Protein AF-A0A7J7FYL3-F1 (afdb_monomer_lite)

Radius of gyration: 44.81 Å; chains: 1; bounding box: 109×55×91 Å

Sequence (149 aa):
MSYSIQDEFNRQLSMLPEDCRTLEARNAILHELIGHDGYGYCRTYRRTVPRRVVYKDGAGPSQLTPQPSTIVQITQHVRAELRDELREELRAEFSTHLQQMRAEMMAFVSQRASVDPNRQVLDASSGHRAFRESAEDEDPYTPPPEDQV

Structure (mmCIF, N/CA/C/O backbone):
data_AF-A0A7J7FYL3-F1
#
_entry.id   AF-A0A7J7FYL3-F1
#
loop_
_atom_site.group_PDB
_atom_site.id
_atom_site.type_symbol
_atom_site.label_atom_id
_atom_site.label_alt_id
_atom_site.label_comp_id
_atom_site.label_asym_id
_atom_site.label_entity_id
_atom_site.label_seq_id
_atom_site.pdbx_PDB_ins_code
_atom_site.Cartn_x
_atom_site.Cartn_y
_atom_site.Cartn_z
_atom_site.occupancy
_atom_site.B_iso_or_equiv
_atom_site.auth_seq_id
_atom_site.auth_comp_id
_atom_site.auth_asym_id
_atom_site.auth_atom_id
_atom_site.pdbx_PDB_model_num
ATOM 1 N N . MET A 1 1 ? -32.364 11.319 18.494 1.00 47.25 1 MET A N 1
ATOM 2 C CA . MET A 1 1 ? -31.064 11.958 18.204 1.00 47.25 1 MET A CA 1
ATOM 3 C C . MET A 1 1 ? -30.033 10.853 18.060 1.00 47.25 1 MET A C 1
ATOM 5 O O . MET A 1 1 ? -29.906 10.058 18.981 1.00 47.25 1 MET A O 1
ATOM 9 N N . SER A 1 2 ? -29.401 10.717 16.894 1.00 56.50 2 SER A N 1
ATOM 10 C CA . SER A 1 2 ? -28.324 9.741 16.693 1.00 56.50 2 SER A CA 1
ATOM 11 C C . SER A 1 2 ? -27.007 10.475 16.914 1.00 56.50 2 SER A C 1
ATOM 13 O O . SER A 1 2 ? -26.698 11.374 16.141 1.00 56.50 2 SER A O 1
ATOM 15 N N . TYR A 1 3 ? -26.283 10.152 17.985 1.00 65.19 3 TYR A N 1
ATOM 16 C CA . TYR A 1 3 ? -24.951 10.711 18.222 1.00 65.19 3 TYR A CA 1
ATOM 17 C C . TYR A 1 3 ? -23.982 10.186 17.158 1.00 65.19 3 TYR A C 1
ATOM 19 O O . TYR A 1 3 ? -24.056 9.010 16.779 1.00 65.19 3 TYR A O 1
ATOM 27 N N . SER A 1 4 ? -23.118 11.061 16.639 1.00 79.62 4 SER A N 1
ATOM 28 C CA . SER A 1 4 ? -22.076 10.662 15.694 1.00 79.62 4 SER A CA 1
ATOM 29 C C . SER A 1 4 ? -21.072 9.737 16.389 1.00 79.62 4 SER A C 1
ATOM 31 O O . SER A 1 4 ? -20.865 9.827 17.598 1.00 79.62 4 SER A O 1
ATOM 33 N N . ILE A 1 5 ? -20.403 8.861 15.632 1.00 80.06 5 ILE A N 1
ATOM 34 C CA . ILE A 1 5 ? -19.309 8.018 16.159 1.00 80.06 5 ILE A CA 1
ATOM 35 C C . ILE A 1 5 ? -18.224 8.897 16.788 1.00 80.06 5 ILE A C 1
ATOM 37 O O . ILE A 1 5 ? -17.672 8.552 17.829 1.00 80.06 5 ILE A O 1
ATOM 41 N N . GLN A 1 6 ? -17.970 10.058 16.180 1.00 85.00 6 GLN A N 1
ATOM 42 C CA . GLN A 1 6 ? -17.027 11.040 16.697 1.00 85.00 6 GLN A CA 1
ATOM 43 C C . GLN A 1 6 ? -17.449 11.581 18.070 1.00 85.00 6 GLN A C 1
ATOM 45 O O . GLN A 1 6 ? -16.603 11.752 18.946 1.00 85.00 6 GLN A O 1
ATOM 50 N N . ASP A 1 7 ? -18.747 11.819 18.271 1.00 87.44 7 ASP A N 1
ATOM 51 C CA . ASP A 1 7 ? -19.275 12.344 19.532 1.00 87.44 7 ASP A CA 1
ATOM 52 C C . ASP A 1 7 ? -19.134 11.306 20.647 1.00 87.44 7 ASP A C 1
ATOM 54 O O . ASP A 1 7 ? -18.687 11.635 21.744 1.00 87.44 7 ASP A O 1
ATOM 58 N N . GLU A 1 8 ? -19.453 10.039 20.363 1.00 87.38 8 GLU A N 1
ATOM 59 C CA . GLU A 1 8 ? -19.321 8.955 21.341 1.00 87.38 8 GLU A CA 1
ATOM 60 C C . GLU A 1 8 ? -17.848 8.665 21.669 1.00 87.38 8 GLU A C 1
ATOM 62 O O . GLU A 1 8 ? -17.505 8.463 22.833 1.00 87.38 8 GLU A O 1
ATOM 67 N N . PHE A 1 9 ? -16.957 8.721 20.674 1.00 90.19 9 PHE A N 1
ATOM 68 C CA . PHE A 1 9 ? -15.513 8.586 20.879 1.00 90.19 9 PHE A CA 1
ATOM 69 C C . PHE A 1 9 ? -14.970 9.682 21.802 1.00 90.19 9 PHE A C 1
ATOM 71 O O . PHE A 1 9 ? -14.305 9.392 22.797 1.00 90.19 9 PHE A O 1
ATOM 78 N N . ASN A 1 10 ? -15.310 10.941 21.518 1.00 90.62 10 ASN A N 1
ATOM 79 C CA . ASN A 1 10 ? -14.898 12.080 22.335 1.00 90.62 10 ASN A CA 1
ATOM 80 C C . ASN A 1 10 ? -15.492 12.009 23.748 1.00 90.62 10 ASN A C 1
ATOM 82 O O . ASN A 1 10 ? -14.802 12.303 24.724 1.00 90.62 10 ASN A O 1
ATOM 86 N N . ARG A 1 11 ? -16.749 11.568 23.874 1.00 90.44 11 ARG A N 1
ATOM 87 C CA . ARG A 1 11 ? -17.409 11.357 25.163 1.00 90.44 11 ARG A CA 1
ATOM 88 C C . ARG A 1 11 ? -16.675 10.313 26.002 1.00 90.44 11 ARG A C 1
ATOM 90 O O . ARG A 1 11 ? -16.395 10.574 27.167 1.00 90.44 11 ARG A O 1
ATOM 97 N N . GLN A 1 12 ? -16.346 9.157 25.429 1.00 90.69 12 GLN A N 1
ATOM 98 C CA . GLN A 1 12 ? -15.632 8.098 26.148 1.00 90.69 12 GLN A CA 1
ATOM 99 C C . GLN A 1 12 ? -14.199 8.507 26.499 1.00 90.69 12 GLN A C 1
ATOM 101 O O . GLN A 1 12 ? -13.752 8.251 27.615 1.00 90.69 12 GLN A O 1
ATOM 106 N N . LEU A 1 13 ? -13.506 9.223 25.609 1.00 92.19 13 LEU A N 1
ATOM 107 C CA . LEU A 1 13 ? -12.187 9.773 25.920 1.00 92.19 13 LEU A CA 1
ATOM 108 C C . LEU A 1 13 ? -12.223 10.790 27.056 1.00 92.19 13 LEU A C 1
ATOM 110 O O . LEU A 1 13 ? -11.332 10.786 27.901 1.00 92.19 13 LEU A O 1
ATOM 114 N N . SER A 1 14 ? -13.250 11.639 27.101 1.00 91.50 14 SER A N 1
ATOM 115 C CA . SER A 1 14 ? -13.413 12.627 28.168 1.00 91.50 14 SER A CA 1
ATOM 116 C C . SER A 1 14 ? -13.676 11.995 29.538 1.00 91.50 14 SER A C 1
ATOM 118 O O . SER A 1 14 ? -13.444 12.653 30.547 1.00 91.50 14 SER A O 1
ATOM 120 N N . MET A 1 15 ? -14.154 10.747 29.590 1.00 92.56 15 MET A N 1
ATOM 121 C CA . MET A 1 15 ? -14.352 10.002 30.841 1.00 92.56 15 MET A CA 1
ATOM 122 C C . MET A 1 15 ? -13.049 9.396 31.379 1.00 92.56 15 MET A C 1
ATOM 124 O O . MET A 1 15 ? -13.005 8.976 32.534 1.00 92.56 15 MET A O 1
ATOM 128 N N . LEU A 1 16 ? -11.997 9.333 30.557 1.00 90.25 16 LEU A N 1
ATOM 129 C CA . LEU A 1 16 ? -10.681 8.879 30.985 1.00 90.25 16 LEU A CA 1
ATOM 130 C C . LEU A 1 16 ? -9.868 10.048 31.561 1.00 90.25 16 LEU A C 1
ATOM 132 O O . LEU A 1 16 ? -9.867 11.131 30.957 1.00 90.25 16 LEU A O 1
ATOM 136 N N . PRO A 1 17 ? -9.126 9.820 32.662 1.00 89.25 17 PRO A N 1
ATOM 137 C CA . PRO A 1 17 ? -8.103 10.748 33.134 1.00 89.25 17 PRO A CA 1
ATOM 138 C C . PRO A 1 17 ? -7.084 11.032 32.030 1.00 89.25 17 PRO A C 1
ATOM 140 O O . PRO A 1 17 ? -6.738 10.126 31.269 1.00 89.25 17 PRO A O 1
ATOM 143 N N . GLU A 1 18 ? -6.579 12.261 31.950 1.00 87.25 18 GLU A N 1
ATOM 144 C CA . GLU A 1 18 ? -5.605 12.699 30.943 1.00 87.25 18 GLU A CA 1
ATOM 145 C C . GLU A 1 18 ? -4.392 11.758 30.848 1.00 87.25 18 GLU A C 1
ATOM 147 O O . GLU A 1 18 ? -4.019 11.364 29.740 1.00 87.25 18 GLU A O 1
ATOM 152 N N . ASP A 1 19 ? -3.865 11.311 31.990 1.00 88.88 19 ASP A N 1
ATOM 153 C CA . ASP A 1 19 ? -2.713 10.400 32.086 1.00 88.88 19 ASP A CA 1
ATOM 154 C C . ASP A 1 19 ? -2.994 9.006 31.499 1.00 88.88 19 ASP A C 1
ATOM 156 O O . ASP A 1 19 ? -2.083 8.284 31.095 1.00 88.88 19 ASP A O 1
ATOM 160 N N . CYS A 1 20 ? -4.270 8.624 31.408 1.00 86.88 20 CYS A N 1
ATOM 161 C CA . CYS A 1 20 ? -4.716 7.340 30.877 1.00 86.88 20 CYS A CA 1
ATOM 162 C C . CYS A 1 20 ? -5.156 7.418 29.408 1.00 86.88 20 CYS A C 1
ATOM 164 O O . CYS A 1 20 ? -5.474 6.386 28.819 1.00 86.88 20 CYS A O 1
ATOM 166 N N . ARG A 1 21 ? -5.159 8.601 28.771 1.00 89.62 21 ARG A N 1
ATOM 167 C CA . ARG A 1 21 ? -5.521 8.779 27.345 1.00 89.62 21 ARG A CA 1
ATOM 168 C C . ARG A 1 21 ? -4.389 8.381 26.394 1.00 89.62 21 ARG A C 1
ATOM 170 O O . ARG A 1 21 ? -4.123 9.077 25.403 1.00 89.62 21 ARG A O 1
ATOM 177 N N . THR A 1 22 ? -3.733 7.264 26.689 1.00 91.88 22 THR A N 1
ATOM 178 C CA . THR A 1 22 ? -2.677 6.672 25.868 1.00 91.88 22 THR A CA 1
ATOM 179 C C . THR A 1 22 ? -3.221 6.252 24.501 1.00 91.88 22 THR A C 1
ATOM 181 O O . THR A 1 22 ? -4.433 6.141 24.290 1.00 91.88 22 THR A O 1
ATOM 184 N N . LEU A 1 23 ? -2.322 6.010 23.544 1.00 90.88 23 LEU A N 1
ATOM 185 C CA . LEU A 1 23 ? -2.700 5.493 22.225 1.00 90.88 23 LEU A CA 1
ATOM 186 C C . LEU A 1 23 ? -3.464 4.164 22.335 1.00 90.88 23 LEU A C 1
ATOM 188 O O . LEU A 1 23 ? -4.422 3.942 21.604 1.00 90.88 23 LEU A O 1
ATOM 192 N N . GLU A 1 24 ? -3.078 3.315 23.285 1.00 90.19 24 GLU A N 1
ATOM 193 C CA . GLU A 1 24 ? -3.732 2.035 23.546 1.00 90.19 24 GLU A CA 1
ATOM 194 C C . GLU A 1 24 ? -5.175 2.217 24.031 1.00 90.19 24 GLU A C 1
ATOM 196 O O . GLU A 1 24 ? -6.088 1.602 23.483 1.00 90.19 24 GLU A O 1
ATOM 201 N N . ALA A 1 25 ? -5.413 3.137 24.971 1.00 90.31 25 ALA A N 1
ATOM 202 C CA . ALA A 1 25 ? -6.761 3.450 25.444 1.00 90.31 25 ALA A CA 1
ATOM 203 C C . ALA A 1 25 ? -7.642 4.057 24.336 1.00 90.31 25 ALA A C 1
ATOM 205 O O . ALA A 1 25 ? -8.812 3.699 24.196 1.00 90.31 25 ALA A O 1
ATOM 206 N N . ARG A 1 26 ? -7.072 4.931 23.494 1.00 91.31 26 ARG A N 1
ATOM 207 C CA . ARG A 1 26 ? -7.763 5.480 22.313 1.00 91.31 26 ARG A CA 1
ATOM 208 C C . ARG A 1 26 ? -8.137 4.377 21.324 1.00 91.31 26 ARG A C 1
ATOM 210 O O . ARG A 1 26 ? -9.267 4.356 20.842 1.00 91.31 26 ARG A O 1
ATOM 217 N N . ASN A 1 27 ? -7.222 3.449 21.053 1.00 89.31 27 ASN A N 1
ATOM 218 C CA . ASN A 1 27 ? -7.480 2.315 20.169 1.00 89.31 27 ASN A CA 1
ATOM 219 C C . ASN A 1 27 ? -8.540 1.375 20.749 1.00 89.31 27 ASN A C 1
ATOM 221 O O . ASN A 1 27 ? -9.397 0.909 20.003 1.00 89.31 27 ASN A O 1
ATOM 225 N N . ALA A 1 28 ? -8.542 1.139 22.063 1.00 88.31 28 ALA A N 1
ATOM 226 C CA . ALA A 1 28 ? -9.568 0.334 22.720 1.00 88.31 28 ALA A CA 1
ATOM 227 C C . ALA A 1 28 ? -10.974 0.925 22.512 1.00 88.31 28 ALA A C 1
ATOM 229 O O . ALA A 1 28 ? -11.875 0.214 22.067 1.00 88.31 28 ALA A O 1
ATOM 230 N N . ILE A 1 29 ? -11.138 2.236 22.726 1.00 89.06 29 ILE A N 1
ATOM 231 C CA . ILE A 1 29 ? -12.402 2.953 22.471 1.00 89.06 29 ILE A CA 1
ATOM 232 C C . ILE A 1 29 ? -12.789 2.860 20.988 1.00 89.06 29 ILE A C 1
ATOM 234 O O . ILE A 1 29 ? -13.942 2.594 20.644 1.00 89.06 29 ILE A O 1
ATOM 238 N N . LEU A 1 30 ? -11.826 3.054 20.084 1.00 86.44 30 LEU A N 1
ATOM 239 C CA . LEU A 1 30 ? -12.074 3.010 18.645 1.00 86.44 30 LEU A CA 1
ATOM 240 C C . LEU A 1 30 ? -12.546 1.620 18.194 1.00 86.44 30 LEU A C 1
ATOM 242 O O . LEU A 1 30 ? -13.534 1.508 17.468 1.00 86.44 30 LEU A O 1
ATOM 246 N N . HIS A 1 31 ? -11.897 0.558 18.668 1.00 83.56 31 HIS A N 1
ATOM 247 C CA . HIS A 1 31 ? -12.300 -0.815 18.382 1.00 83.56 31 HIS A CA 1
ATOM 248 C C . HIS A 1 31 ? -13.625 -1.200 19.045 1.00 83.56 31 HIS A C 1
ATOM 250 O O . HIS A 1 31 ? -14.385 -1.976 18.468 1.00 83.56 31 HIS A O 1
ATOM 256 N N . GLU A 1 32 ? -13.968 -0.629 20.200 1.00 83.31 32 GLU A N 1
ATOM 257 C CA . GLU A 1 32 ? -15.289 -0.836 20.792 1.00 83.31 32 GLU A CA 1
ATOM 258 C C . GLU A 1 32 ? -16.411 -0.229 19.928 1.00 83.31 32 GLU A C 1
ATOM 260 O O . GLU A 1 32 ? -17.485 -0.833 19.772 1.00 83.31 32 GLU A O 1
ATOM 265 N N . LEU A 1 33 ? -16.173 0.961 19.369 1.00 82.00 33 LEU A N 1
ATOM 266 C CA . LEU A 1 33 ? -17.148 1.687 18.554 1.00 82.00 33 LEU A CA 1
ATOM 267 C C . LEU A 1 33 ? -17.277 1.118 17.144 1.00 82.00 33 LEU A C 1
ATOM 269 O O . LEU A 1 33 ? -18.394 1.017 16.627 1.00 82.00 33 LEU A O 1
ATOM 273 N N . ILE A 1 34 ? -16.151 0.762 16.530 1.00 78.44 34 ILE A N 1
ATOM 274 C CA . ILE A 1 34 ? -16.051 0.360 15.122 1.00 78.44 34 ILE A CA 1
ATOM 275 C C . ILE A 1 34 ? -16.071 -1.168 14.953 1.00 78.44 34 ILE A C 1
ATOM 277 O O . ILE A 1 34 ? -16.444 -1.662 13.893 1.00 78.44 34 ILE A O 1
ATOM 281 N N . GLY A 1 35 ? -15.750 -1.914 16.010 1.00 74.88 35 GLY A N 1
ATOM 282 C CA . GLY A 1 35 ? -15.605 -3.365 15.996 1.00 74.88 35 GLY A CA 1
ATOM 283 C C . GLY A 1 35 ? -14.136 -3.802 16.001 1.00 74.88 35 GLY A C 1
ATOM 284 O O . GLY A 1 35 ? -13.267 -3.182 15.386 1.00 74.88 35 GLY A O 1
ATOM 285 N N . HIS A 1 36 ? -13.867 -4.914 16.687 1.00 69.75 36 HIS A N 1
ATOM 286 C CA . HIS A 1 36 ? -12.552 -5.571 16.709 1.00 69.75 36 HIS A CA 1
ATOM 287 C C . HIS A 1 36 ? -12.273 -6.402 15.450 1.00 69.75 36 HIS A C 1
ATOM 289 O O . HIS A 1 36 ? -11.175 -6.925 15.297 1.00 69.75 36 HIS A O 1
ATOM 295 N N . ASP A 1 37 ? -13.257 -6.563 14.562 1.00 67.81 37 ASP A N 1
ATOM 296 C CA . ASP A 1 37 ? -13.125 -7.408 13.376 1.00 67.81 37 ASP A CA 1
ATOM 297 C C . ASP A 1 37 ? -12.341 -6.740 12.237 1.00 67.81 37 ASP A C 1
ATOM 299 O O . ASP A 1 37 ? -11.985 -7.419 11.283 1.00 67.81 37 ASP A O 1
ATOM 303 N N . GLY A 1 38 ? -12.030 -5.443 12.343 1.00 63.28 38 GLY A N 1
ATOM 304 C CA . GLY A 1 38 ? -11.273 -4.703 11.329 1.00 63.28 38 GLY A CA 1
ATOM 305 C C . GLY A 1 38 ? -12.095 -4.313 10.097 1.00 63.28 38 GLY A C 1
ATOM 306 O O . GLY A 1 38 ? -11.560 -3.686 9.188 1.00 63.28 38 GLY A O 1
ATOM 307 N N . TYR A 1 39 ? -13.396 -4.619 10.069 1.00 64.62 39 TYR A N 1
ATOM 308 C CA . TYR A 1 39 ? -14.266 -4.369 8.912 1.00 64.62 39 TYR A CA 1
ATOM 309 C C . TYR A 1 39 ? -15.072 -3.070 9.020 1.00 64.62 39 TYR A C 1
ATOM 311 O O . TYR A 1 39 ? -16.006 -2.842 8.255 1.00 64.62 39 TYR A O 1
ATOM 319 N N . GLY A 1 40 ? -14.748 -2.190 9.969 1.00 65.06 40 GLY A N 1
ATOM 320 C CA . GLY A 1 40 ? -15.383 -0.872 10.030 1.00 65.06 40 GLY A CA 1
ATOM 321 C C . GLY A 1 40 ? -16.865 -0.898 10.433 1.00 65.06 40 GLY A C 1
ATOM 322 O O . GLY A 1 40 ? -17.542 0.126 10.311 1.00 65.06 40 GLY A O 1
ATOM 323 N N . TYR A 1 41 ? -17.403 -2.046 10.871 1.00 66.12 41 TYR A N 1
ATOM 324 C CA . TYR A 1 41 ? -18.830 -2.195 11.144 1.00 66.12 41 TYR A CA 1
ATOM 325 C C . TYR A 1 41 ? -19.217 -1.607 12.497 1.00 66.12 41 TYR A C 1
ATOM 327 O O . TYR A 1 41 ? -19.473 -2.303 13.483 1.00 66.12 41 TYR A O 1
ATOM 335 N N . CYS A 1 42 ? -19.273 -0.282 12.517 1.00 67.75 42 CYS A N 1
ATOM 336 C CA . CYS A 1 42 ? -19.574 0.482 13.705 1.00 67.75 42 CYS A CA 1
ATOM 337 C C . CYS A 1 42 ? -20.927 0.112 14.328 1.00 67.75 42 CYS A C 1
ATOM 339 O O . CYS A 1 42 ? -21.917 -0.192 13.650 1.00 67.75 42 CYS A O 1
ATOM 341 N N . ARG A 1 43 ? -20.983 0.163 15.665 1.00 64.81 43 ARG A N 1
ATOM 342 C CA . ARG A 1 43 ? -22.183 -0.162 16.457 1.00 64.81 43 ARG A CA 1
ATOM 343 C C . ARG A 1 43 ? -23.421 0.617 16.013 1.00 64.81 43 ARG A C 1
ATOM 345 O O . ARG A 1 43 ? -24.539 0.121 16.151 1.00 64.81 43 ARG A O 1
ATOM 352 N N . THR A 1 44 ? -23.229 1.820 15.484 1.00 64.25 44 THR A N 1
ATOM 353 C CA . THR A 1 44 ? -24.294 2.669 14.945 1.00 64.25 44 THR A CA 1
ATOM 354 C C . THR A 1 44 ? -24.950 2.032 13.720 1.00 64.25 44 THR A C 1
ATOM 356 O O . THR A 1 44 ? -26.174 1.922 13.693 1.00 64.25 44 THR A O 1
ATOM 359 N N . TYR A 1 45 ? -24.164 1.498 12.780 1.00 64.69 45 TYR A N 1
ATOM 360 C CA . TYR A 1 45 ? -24.674 0.747 11.628 1.00 64.69 45 TYR A CA 1
ATOM 361 C C . TYR A 1 45 ? -25.351 -0.564 12.039 1.00 64.69 45 TYR A C 1
ATOM 363 O O . TYR A 1 45 ? -26.397 -0.901 11.493 1.00 64.69 45 TYR A O 1
ATOM 371 N N . ARG A 1 46 ? -24.834 -1.271 13.059 1.00 63.50 46 ARG A N 1
ATOM 372 C CA . ARG A 1 46 ? -25.478 -2.484 13.613 1.00 63.50 46 ARG A CA 1
ATOM 373 C C . ARG A 1 46 ? -26.907 -2.233 14.107 1.00 63.50 46 ARG A C 1
ATOM 375 O O . ARG A 1 46 ? -27.713 -3.162 14.128 1.00 63.50 46 ARG A O 1
ATOM 382 N N . ARG A 1 47 ? -27.211 -1.006 14.536 1.00 65.69 47 ARG A N 1
ATOM 383 C CA . ARG A 1 47 ? -28.517 -0.635 15.093 1.00 65.69 47 ARG A CA 1
ATOM 384 C C . ARG A 1 47 ? -29.600 -0.524 14.018 1.00 65.69 47 ARG A C 1
ATOM 386 O O . ARG A 1 47 ? -30.750 -0.841 14.298 1.00 65.69 47 ARG A O 1
ATOM 393 N N . THR A 1 48 ? -29.233 -0.092 12.815 1.00 68.38 48 THR A N 1
ATOM 394 C CA . THR A 1 48 ? -30.142 0.106 11.675 1.00 68.38 48 THR A CA 1
ATOM 395 C C . THR A 1 48 ? -30.086 -1.033 10.666 1.00 68.38 48 THR A C 1
ATOM 397 O O . THR A 1 48 ? -31.109 -1.381 10.084 1.00 68.38 48 THR A O 1
ATOM 400 N N . VAL A 1 49 ? -28.919 -1.645 10.476 1.00 67.31 49 VAL A N 1
ATOM 401 C CA . VAL A 1 49 ? -28.707 -2.725 9.514 1.00 67.31 49 VAL A CA 1
ATOM 402 C C . VAL A 1 49 ? -28.132 -3.943 10.250 1.00 67.31 49 VAL A C 1
ATOM 404 O O . VAL A 1 49 ? -27.128 -3.846 10.958 1.00 67.31 49 VAL A O 1
ATOM 407 N N . PRO A 1 50 ? -28.745 -5.131 10.145 1.00 72.38 50 PRO A N 1
ATOM 408 C CA . PRO A 1 50 ? -28.149 -6.342 10.697 1.00 72.38 50 PRO A CA 1
ATOM 409 C C . PRO A 1 50 ? -26.863 -6.719 9.947 1.00 72.38 50 PRO A C 1
ATOM 411 O O . PRO A 1 50 ? -26.839 -6.709 8.719 1.00 72.38 50 PRO A O 1
ATOM 414 N N . ARG A 1 51 ? -25.818 -7.148 10.671 1.00 67.38 51 ARG A N 1
ATOM 415 C CA . ARG A 1 51 ? -24.509 -7.542 10.099 1.00 67.38 51 ARG A CA 1
ATOM 416 C C . ARG A 1 51 ? -24.632 -8.541 8.936 1.00 67.38 51 ARG A C 1
ATOM 418 O O . ARG A 1 51 ? -23.939 -8.372 7.946 1.00 67.38 51 ARG A O 1
ATOM 425 N N . ARG A 1 52 ? -25.562 -9.504 9.020 1.00 72.19 52 ARG A N 1
ATOM 426 C CA . ARG A 1 52 ? -25.871 -10.508 7.972 1.00 72.19 52 ARG A CA 1
ATOM 427 C C . ARG A 1 52 ? -26.330 -9.929 6.623 1.00 72.19 52 ARG A C 1
ATOM 429 O O . ARG A 1 52 ? -26.339 -10.622 5.614 1.00 72.19 52 ARG A O 1
ATOM 436 N N . VAL A 1 53 ? -26.796 -8.679 6.616 1.00 71.06 53 VAL A N 1
ATOM 437 C CA . VAL A 1 53 ? -27.238 -7.981 5.397 1.00 71.06 53 VAL A CA 1
ATOM 438 C C . VAL A 1 53 ? -26.045 -7.351 4.679 1.00 71.06 53 VAL A C 1
ATOM 440 O O . VAL A 1 53 ? -26.047 -7.260 3.457 1.00 71.06 53 VAL A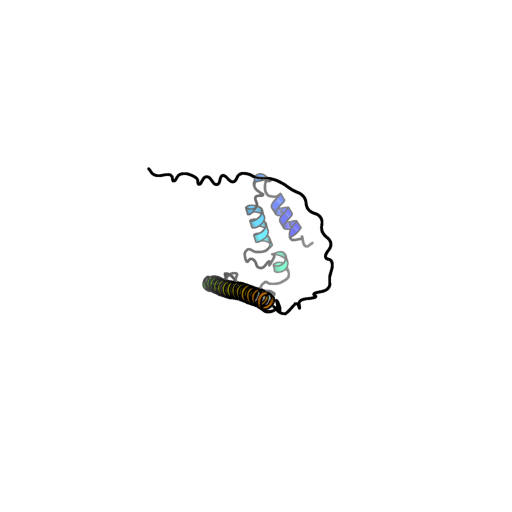 O 1
ATOM 443 N N . VAL A 1 54 ? -25.018 -6.952 5.432 1.00 67.81 54 VAL A N 1
ATOM 444 C CA . VAL A 1 54 ? -23.797 -6.327 4.904 1.00 67.81 54 VAL A CA 1
ATOM 445 C C . VAL A 1 54 ? -22.735 -7.377 4.590 1.00 67.81 54 VAL A C 1
ATOM 447 O O . VAL A 1 54 ? -22.094 -7.327 3.546 1.00 67.81 54 VAL A O 1
ATOM 450 N N . TYR A 1 55 ? -22.596 -8.371 5.463 1.00 66.38 55 TYR A N 1
ATOM 451 C CA . TYR A 1 55 ? -21.639 -9.460 5.339 1.00 66.38 55 TYR A CA 1
ATOM 452 C C . TYR A 1 55 ? -22.386 -10.776 5.175 1.00 66.38 55 TYR A C 1
ATOM 454 O O . TYR A 1 55 ? -23.317 -11.063 5.926 1.00 66.38 55 TYR A O 1
ATOM 462 N N . LYS A 1 56 ? -21.969 -11.594 4.205 1.00 64.75 56 LYS A N 1
ATOM 463 C CA . LYS A 1 56 ? -22.492 -12.953 4.045 1.00 64.75 56 LYS A CA 1
ATOM 464 C C . LYS A 1 56 ? -22.110 -13.790 5.268 1.00 64.75 56 LYS A C 1
ATOM 466 O O . LYS A 1 56 ? -20.979 -13.696 5.754 1.00 64.75 56 LYS A O 1
ATOM 471 N N . ASP A 1 57 ? -23.053 -14.584 5.770 1.00 57.53 57 ASP A N 1
ATOM 472 C CA . ASP A 1 57 ? -22.814 -15.498 6.887 1.00 57.53 57 ASP A CA 1
ATOM 473 C C . ASP A 1 57 ? -21.636 -16.423 6.532 1.00 57.53 57 ASP A C 1
ATOM 475 O O . ASP A 1 57 ? -21.683 -17.158 5.549 1.00 57.53 57 ASP A O 1
ATOM 479 N N . GLY A 1 58 ? -20.537 -16.301 7.284 1.00 55.56 58 GLY A N 1
ATOM 480 C CA . GLY A 1 58 ? -19.256 -16.966 6.999 1.00 55.56 58 GLY A CA 1
ATOM 481 C C . GLY A 1 58 ? -18.050 -16.022 6.902 1.00 55.56 58 GLY A C 1
ATOM 482 O O . GLY A 1 58 ? -16.918 -16.464 7.090 1.00 55.56 58 GLY A O 1
ATOM 483 N N . ALA A 1 59 ? -18.269 -14.715 6.713 1.00 54.62 59 ALA A N 1
ATOM 484 C CA . ALA A 1 59 ? -17.225 -13.690 6.814 1.00 54.62 59 ALA A CA 1
ATOM 485 C C . ALA A 1 59 ? -16.951 -13.329 8.293 1.00 54.62 59 ALA A C 1
ATOM 487 O O . ALA A 1 59 ? -17.292 -12.256 8.805 1.00 54.62 59 ALA A O 1
ATOM 488 N N . GLY A 1 60 ? -16.414 -14.294 9.037 1.00 53.47 60 GLY A N 1
ATOM 489 C CA . GLY A 1 60 ? -15.709 -14.014 10.286 1.00 53.47 60 GLY A CA 1
ATOM 490 C C . GLY A 1 60 ? -14.342 -13.369 10.000 1.00 53.47 60 GLY A C 1
ATOM 491 O O . GLY A 1 60 ? -13.872 -13.440 8.865 1.00 53.47 60 GLY A O 1
ATOM 492 N N . PRO A 1 61 ? -13.662 -12.791 11.006 1.00 50.16 61 PRO A N 1
ATOM 493 C CA . PRO A 1 61 ? -12.389 -12.075 10.836 1.00 50.16 61 PRO A CA 1
ATOM 494 C C . PRO A 1 61 ? -11.205 -12.919 10.324 1.00 50.16 61 PRO A C 1
ATOM 496 O O . PRO A 1 61 ? -10.092 -12.421 10.215 1.00 50.16 61 PRO A O 1
ATOM 499 N N . SER A 1 62 ? -11.411 -14.195 10.007 1.00 51.53 62 SER A N 1
ATOM 500 C CA . SER A 1 62 ? -10.345 -15.175 9.788 1.00 51.53 62 SER A CA 1
ATOM 501 C C . SER A 1 62 ? -9.884 -15.342 8.336 1.00 51.53 62 SER A C 1
ATOM 503 O O . SER A 1 62 ? -9.173 -16.302 8.064 1.00 51.53 62 SER A O 1
ATOM 505 N N . GLN A 1 63 ? -10.264 -14.475 7.391 1.00 51.75 63 GLN A N 1
ATOM 506 C CA . GLN A 1 63 ? -9.968 -14.711 5.964 1.00 51.75 63 GLN A CA 1
ATOM 507 C C . GLN A 1 63 ? -8.990 -13.745 5.285 1.00 51.75 63 GLN A C 1
ATOM 509 O O . GLN A 1 63 ? -8.824 -13.835 4.075 1.00 51.75 63 GLN A O 1
ATOM 514 N N . LEU A 1 64 ? -8.291 -12.870 6.013 1.00 50.03 64 LEU A N 1
ATOM 515 C CA . LEU A 1 64 ? -7.278 -11.995 5.398 1.00 50.03 64 LEU A CA 1
ATOM 516 C C . LEU A 1 64 ? -5.980 -11.881 6.208 1.00 50.03 64 LEU A C 1
ATOM 518 O O . LEU A 1 64 ? -5.319 -10.849 6.180 1.00 50.03 64 LEU A O 1
ATOM 522 N N . THR A 1 65 ? -5.553 -12.942 6.892 1.00 52.22 65 THR A N 1
ATOM 523 C CA . THR A 1 65 ? -4.105 -13.150 7.010 1.00 52.22 65 THR A CA 1
ATOM 524 C C . THR A 1 65 ? -3.659 -13.736 5.675 1.00 52.22 65 THR A C 1
ATOM 526 O O . THR A 1 65 ? -4.110 -14.833 5.332 1.00 52.22 65 THR A O 1
ATOM 529 N N . PRO A 1 66 ? -2.826 -13.039 4.875 1.00 55.84 66 PRO A N 1
ATOM 530 C CA . PRO A 1 66 ? -2.208 -13.675 3.726 1.00 55.84 66 PRO A CA 1
ATOM 531 C C . PRO A 1 66 ? -1.544 -14.938 4.256 1.00 55.84 66 PRO A C 1
ATOM 533 O O . PRO A 1 66 ? -0.711 -14.861 5.162 1.00 55.84 66 PRO A O 1
ATOM 536 N N . GLN A 1 67 ? -1.974 -16.101 3.763 1.00 58.91 67 GLN A N 1
ATOM 537 C CA . GLN A 1 67 ? -1.327 -17.359 4.110 1.00 58.91 67 GLN A CA 1
ATOM 538 C C . GLN A 1 67 ? 0.182 -17.141 3.945 1.00 58.91 67 GLN A C 1
ATOM 540 O O . GLN A 1 67 ? 0.577 -16.574 2.921 1.00 58.91 67 GLN A O 1
ATOM 545 N N . PRO A 1 68 ? 1.029 -17.542 4.907 1.00 62.19 68 PRO A N 1
ATOM 546 C CA . PRO A 1 68 ? 2.470 -17.300 4.847 1.00 62.19 68 PRO A CA 1
ATOM 547 C C . PRO A 1 68 ? 3.089 -17.709 3.500 1.00 62.19 68 PRO A C 1
ATOM 549 O O . PRO A 1 68 ? 4.026 -17.074 3.024 1.00 62.19 68 PRO A O 1
ATOM 552 N N . SER A 1 69 ? 2.498 -18.704 2.825 1.00 75.38 69 SER A N 1
ATOM 553 C CA . SER A 1 69 ? 2.886 -19.132 1.479 1.00 75.38 69 SER A CA 1
ATOM 554 C C . SER A 1 69 ? 2.703 -18.068 0.389 1.00 75.38 69 SER A C 1
ATOM 556 O O . SER A 1 69 ? 3.476 -18.060 -0.563 1.00 75.38 69 SER A O 1
ATOM 558 N N . THR A 1 70 ? 1.724 -17.168 0.499 1.00 78.56 70 THR A N 1
ATOM 559 C CA . THR A 1 70 ? 1.431 -16.139 -0.514 1.00 78.56 70 THR A CA 1
ATOM 560 C C . THR A 1 70 ? 2.473 -15.026 -0.461 1.00 78.56 70 THR A C 1
ATOM 562 O O . THR A 1 70 ? 3.013 -14.634 -1.490 1.00 78.56 70 THR A O 1
ATOM 565 N N . ILE A 1 71 ? 2.835 -14.573 0.744 1.00 84.44 71 ILE A N 1
ATOM 566 C CA . ILE A 1 71 ? 3.895 -13.570 0.934 1.00 84.44 71 ILE A CA 1
ATOM 567 C C . ILE A 1 71 ? 5.240 -14.125 0.454 1.00 84.44 71 ILE A C 1
ATOM 569 O O . ILE A 1 71 ? 5.984 -13.433 -0.242 1.00 84.44 71 ILE A O 1
ATOM 573 N N . VAL A 1 72 ? 5.540 -15.388 0.774 1.00 87.56 72 VAL A N 1
ATOM 574 C CA . VAL A 1 72 ? 6.770 -16.052 0.320 1.00 87.56 72 VAL A CA 1
ATOM 575 C C . VAL A 1 72 ? 6.815 -16.159 -1.207 1.00 87.56 72 VAL A C 1
ATOM 577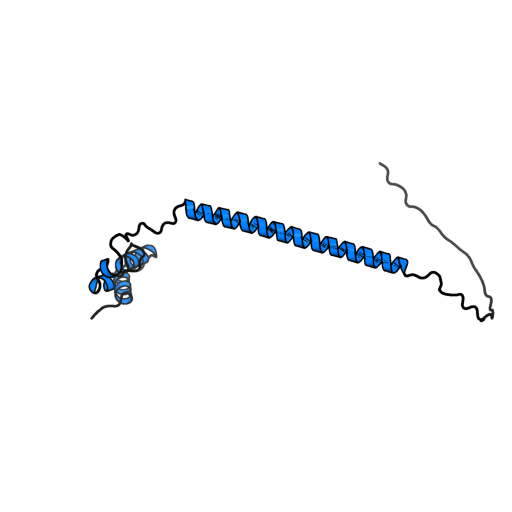 O O . VAL A 1 72 ? 7.846 -15.835 -1.792 1.00 87.56 72 VAL A O 1
ATOM 580 N N . GLN A 1 73 ? 5.711 -16.540 -1.856 1.00 87.00 73 GLN A N 1
ATOM 581 C CA . GLN A 1 73 ? 5.623 -16.615 -3.320 1.00 87.00 73 GLN A CA 1
ATOM 582 C C . GLN A 1 73 ? 5.850 -15.253 -3.981 1.00 87.00 73 GLN A C 1
ATOM 584 O O . GLN A 1 73 ? 6.684 -15.146 -4.877 1.00 87.00 73 GLN A O 1
ATOM 589 N N . ILE A 1 74 ? 5.187 -14.200 -3.493 1.00 90.81 74 ILE A N 1
ATOM 590 C CA . ILE A 1 74 ? 5.367 -12.834 -4.008 1.00 90.81 74 ILE A CA 1
ATOM 591 C C . ILE A 1 74 ? 6.826 -12.390 -3.846 1.00 90.81 74 ILE A C 1
ATOM 593 O O . ILE A 1 74 ? 7.439 -11.890 -4.784 1.00 90.81 74 ILE A O 1
ATOM 597 N N . THR A 1 75 ? 7.423 -12.640 -2.680 1.00 91.06 75 THR A N 1
ATOM 598 C CA . THR A 1 75 ? 8.814 -12.249 -2.401 1.00 91.06 75 THR A CA 1
ATOM 599 C C . THR A 1 75 ? 9.815 -13.000 -3.284 1.00 91.06 75 THR A C 1
ATOM 601 O O . THR A 1 75 ? 10.858 -12.458 -3.648 1.00 91.06 75 THR A O 1
ATOM 604 N N . GLN A 1 76 ? 9.550 -14.266 -3.609 1.00 91.56 76 GLN A N 1
ATOM 605 C CA . GLN A 1 76 ? 10.394 -15.036 -4.524 1.00 91.56 76 GLN A CA 1
ATOM 606 C C . GLN A 1 76 ? 10.246 -14.553 -5.966 1.00 91.56 76 GLN A C 1
ATOM 608 O O . GLN A 1 76 ? 11.252 -14.416 -6.656 1.00 91.56 76 GLN A O 1
ATOM 613 N N . HIS A 1 77 ? 9.021 -14.251 -6.390 1.00 93.12 77 HIS A N 1
ATOM 614 C CA . HIS A 1 77 ? 8.729 -13.772 -7.733 1.00 93.12 77 HIS A CA 1
ATOM 615 C C . HIS A 1 77 ? 9.373 -12.410 -8.010 1.00 93.12 77 HIS A C 1
ATOM 617 O O . HIS A 1 77 ? 10.167 -12.304 -8.939 1.00 93.12 77 HIS A O 1
ATOM 623 N N . VAL A 1 78 ? 9.162 -11.423 -7.133 1.00 94.62 78 VAL A N 1
ATOM 624 C CA . VAL A 1 78 ? 9.772 -10.085 -7.259 1.00 94.62 78 VAL A CA 1
ATOM 625 C C . VAL A 1 78 ? 11.300 -10.169 -7.271 1.00 94.62 78 VAL A C 1
ATOM 627 O O . VAL A 1 78 ? 11.969 -9.482 -8.034 1.00 94.62 78 VAL A O 1
ATOM 630 N N . ARG A 1 79 ? 11.885 -11.053 -6.455 1.00 93.81 79 ARG A N 1
ATOM 631 C CA . ARG A 1 79 ? 13.341 -11.255 -6.428 1.00 93.81 79 ARG A CA 1
ATOM 632 C C . ARG A 1 79 ? 13.871 -11.868 -7.722 1.00 93.81 79 ARG A C 1
ATOM 634 O O . ARG A 1 79 ? 14.992 -11.558 -8.112 1.00 93.81 79 ARG A O 1
ATOM 641 N N . ALA A 1 80 ? 13.111 -12.769 -8.340 1.00 93.06 80 ALA A N 1
ATOM 642 C CA . ALA A 1 80 ? 13.480 -13.360 -9.617 1.00 93.06 80 ALA A CA 1
ATOM 643 C C . ALA A 1 80 ? 13.406 -12.315 -10.738 1.00 93.06 80 ALA A C 1
ATOM 645 O O . ALA A 1 80 ? 14.385 -12.162 -11.462 1.00 93.06 80 ALA A O 1
ATOM 646 N N . GLU A 1 81 ? 12.314 -11.548 -10.804 1.00 94.50 81 GLU A N 1
ATOM 647 C CA . GLU A 1 81 ? 12.136 -10.489 -11.805 1.00 94.50 81 GLU A CA 1
ATOM 648 C C . GLU A 1 81 ? 13.220 -9.416 -11.706 1.00 94.50 81 GLU A C 1
ATOM 650 O O . GLU A 1 81 ? 13.906 -9.166 -12.690 1.00 94.50 81 GLU A O 1
ATOM 655 N N . LEU A 1 82 ? 13.473 -8.871 -10.510 1.00 95.19 82 LEU A N 1
ATOM 656 C CA . LEU A 1 82 ? 14.519 -7.859 -10.316 1.00 95.19 82 LEU A CA 1
ATOM 657 C C . LEU A 1 82 ? 15.913 -8.370 -10.699 1.00 95.19 82 LEU A C 1
ATOM 659 O O . LEU A 1 82 ? 16.747 -7.613 -11.189 1.00 95.19 82 LEU A O 1
ATOM 663 N N . ARG A 1 83 ? 16.194 -9.658 -10.464 1.00 95.56 83 ARG A N 1
ATOM 664 C CA . ARG A 1 83 ? 17.485 -10.253 -10.826 1.00 95.56 83 ARG A CA 1
ATOM 665 C C . ARG A 1 83 ? 17.636 -10.390 -12.338 1.00 95.56 83 ARG A C 1
ATOM 667 O O . ARG A 1 83 ? 18.737 -10.192 -12.847 1.00 95.56 83 ARG A O 1
ATOM 674 N N . ASP A 1 84 ? 16.568 -10.765 -13.030 1.00 94.69 84 ASP A N 1
ATOM 675 C CA . ASP A 1 84 ? 16.589 -10.923 -14.480 1.00 94.69 84 ASP A CA 1
ATOM 676 C C . ASP A 1 84 ? 16.622 -9.559 -15.182 1.00 94.69 84 ASP A C 1
ATOM 678 O O . ASP A 1 84 ? 17.419 -9.381 -16.101 1.00 94.69 84 ASP A O 1
ATOM 682 N N . GLU A 1 85 ? 15.864 -8.577 -14.692 1.00 95.00 85 GLU A N 1
ATOM 683 C CA . GLU A 1 85 ? 15.876 -7.202 -15.203 1.00 95.00 85 GLU A CA 1
ATOM 684 C C . GLU A 1 85 ? 17.262 -6.564 -15.055 1.00 95.00 85 GLU A C 1
ATOM 686 O O . GLU A 1 85 ? 17.850 -6.144 -16.051 1.00 95.00 85 GLU A O 1
ATOM 691 N N . LEU A 1 86 ? 17.857 -6.627 -13.857 1.00 95.25 86 LEU A N 1
ATOM 692 C CA . LEU A 1 86 ? 19.214 -6.126 -13.623 1.00 95.25 86 LEU A CA 1
ATOM 693 C C . LEU A 1 86 ? 20.248 -6.818 -14.523 1.00 95.25 86 LEU A C 1
ATOM 695 O O . LEU A 1 86 ? 21.183 -6.179 -15.002 1.00 95.25 86 LEU A O 1
ATOM 699 N N . ARG A 1 87 ? 20.110 -8.130 -14.763 1.00 95.94 87 ARG A N 1
ATOM 700 C CA . ARG A 1 87 ? 21.035 -8.875 -15.630 1.00 95.94 87 ARG A CA 1
ATOM 701 C C . ARG A 1 87 ? 20.949 -8.407 -17.079 1.00 95.94 87 ARG A C 1
ATOM 703 O O . ARG A 1 87 ? 21.989 -8.266 -17.725 1.00 95.94 87 ARG A O 1
ATOM 710 N N . GLU A 1 88 ? 19.741 -8.232 -17.604 1.00 95.19 88 GLU A N 1
ATOM 711 C CA . GLU A 1 88 ? 19.561 -7.800 -18.989 1.00 95.19 88 GLU A CA 1
ATOM 712 C C . GLU A 1 88 ? 19.940 -6.326 -19.174 1.00 95.19 88 GLU A C 1
ATOM 714 O O . GLU A 1 88 ? 20.569 -6.005 -20.181 1.00 95.19 88 GLU A O 1
ATOM 719 N N . GLU A 1 89 ? 19.677 -5.461 -18.191 1.00 95.62 89 GLU A N 1
ATOM 720 C CA . GLU A 1 89 ? 20.115 -4.061 -18.213 1.00 95.62 89 GLU A CA 1
ATOM 721 C C . GLU A 1 89 ? 21.647 -3.960 -18.252 1.00 95.62 89 GLU A C 1
ATOM 723 O O . GLU A 1 89 ? 22.202 -3.351 -19.170 1.00 95.62 89 GLU A O 1
ATOM 728 N N . LEU A 1 90 ? 22.347 -4.675 -17.360 1.00 95.31 90 LEU A N 1
ATOM 729 C CA . LEU A 1 90 ? 23.814 -4.702 -17.355 1.00 95.31 90 LEU A CA 1
ATOM 730 C C . LEU A 1 90 ? 24.373 -5.253 -18.674 1.00 95.31 90 LEU A C 1
ATOM 732 O O . LEU A 1 90 ? 25.345 -4.734 -19.221 1.00 95.31 90 LEU A O 1
ATOM 736 N N . ARG A 1 91 ? 23.763 -6.318 -19.212 1.00 96.12 91 ARG A N 1
ATOM 737 C CA . ARG A 1 91 ? 24.163 -6.901 -20.499 1.00 96.12 91 ARG A CA 1
ATOM 738 C C . ARG A 1 91 ? 23.986 -5.898 -21.638 1.00 96.12 91 ARG A C 1
ATOM 740 O O . ARG A 1 91 ? 24.874 -5.798 -22.487 1.00 96.12 91 ARG A O 1
ATOM 747 N N . ALA A 1 92 ? 22.855 -5.201 -21.686 1.00 95.38 92 ALA A N 1
ATOM 748 C CA . ALA A 1 92 ? 22.551 -4.231 -22.728 1.00 95.38 92 ALA A CA 1
ATOM 749 C C . ALA A 1 92 ? 23.510 -3.036 -22.670 1.00 95.38 92 ALA A C 1
ATOM 751 O O . ALA A 1 92 ? 24.052 -2.638 -23.704 1.00 95.38 92 ALA A O 1
ATOM 752 N N . GLU A 1 93 ? 23.787 -2.520 -21.474 1.00 96.19 93 GLU A N 1
ATOM 753 C CA . GLU A 1 93 ? 24.713 -1.409 -21.267 1.00 96.19 93 GLU A CA 1
ATOM 754 C C . GLU A 1 93 ? 26.143 -1.786 -21.683 1.00 96.19 93 GLU A C 1
ATOM 756 O O . GLU A 1 93 ? 26.745 -1.111 -22.522 1.00 96.19 93 GLU A O 1
ATOM 761 N N . PHE A 1 94 ? 26.656 -2.929 -21.209 1.00 95.75 94 PHE A N 1
ATOM 762 C CA . PHE A 1 94 ? 27.977 -3.423 -21.613 1.00 95.75 94 PHE A CA 1
ATOM 763 C C . PHE A 1 94 ? 28.067 -3.680 -23.119 1.00 95.75 94 PHE A C 1
ATOM 765 O O . PHE A 1 94 ? 29.073 -3.346 -23.748 1.00 95.75 94 PHE A O 1
ATOM 772 N N . SER A 1 95 ? 27.024 -4.260 -23.719 1.00 95.19 95 SER A N 1
ATOM 773 C CA . SER A 1 95 ? 26.979 -4.497 -25.163 1.00 95.19 95 SER A CA 1
ATOM 774 C C . SER A 1 95 ? 27.032 -3.182 -25.942 1.00 95.19 95 SER A C 1
ATOM 776 O O . SER A 1 95 ? 27.788 -3.070 -26.908 1.00 95.19 95 SER A O 1
ATOM 778 N N . THR A 1 96 ? 26.270 -2.180 -25.505 1.00 96.75 96 THR A N 1
ATOM 779 C CA . THR A 1 96 ? 26.236 -0.848 -26.123 1.00 96.75 96 THR A CA 1
ATOM 780 C C . THR A 1 96 ? 27.604 -0.178 -26.034 1.00 96.75 96 THR A C 1
ATOM 782 O O . THR A 1 96 ? 28.136 0.277 -27.046 1.00 96.75 96 THR A O 1
ATOM 785 N N . HIS A 1 97 ? 28.231 -0.202 -24.857 1.00 96.00 97 HIS A N 1
ATOM 786 C CA . HIS A 1 97 ? 29.552 0.387 -24.655 1.00 96.00 97 HIS A CA 1
ATOM 787 C C . HIS A 1 97 ? 30.635 -0.289 -25.515 1.00 96.00 97 HIS A C 1
ATOM 789 O O . HIS A 1 97 ? 31.451 0.380 -26.152 1.00 96.00 97 HIS A O 1
ATOM 795 N N . LEU A 1 98 ? 30.614 -1.624 -25.617 1.00 95.75 98 LEU A N 1
ATOM 796 C CA . LEU A 1 98 ? 31.530 -2.367 -26.489 1.00 95.75 98 LEU A CA 1
ATOM 797 C C . LEU A 1 98 ? 31.324 -2.040 -27.973 1.00 95.75 98 LEU A C 1
ATOM 799 O O . LEU A 1 98 ? 32.300 -1.942 -28.720 1.00 95.75 98 LEU A O 1
ATOM 803 N N . GLN A 1 99 ? 30.075 -1.889 -28.417 1.00 95.50 99 GLN A N 1
ATOM 804 C CA . GLN A 1 99 ? 29.771 -1.491 -29.792 1.00 95.50 99 GLN A CA 1
ATOM 805 C C . GLN A 1 99 ? 30.267 -0.076 -30.086 1.00 95.50 99 GLN A C 1
ATOM 807 O O . GLN A 1 99 ? 30.860 0.144 -31.143 1.00 95.50 99 GLN A O 1
ATOM 812 N N . GLN A 1 100 ? 30.101 0.848 -29.140 1.00 95.88 100 GLN A N 1
ATOM 813 C CA . GLN A 1 100 ? 30.602 2.211 -29.260 1.00 95.88 100 GLN A CA 1
ATOM 814 C C . GLN A 1 100 ? 32.130 2.240 -29.399 1.00 95.88 100 GLN A C 1
ATOM 816 O O . GLN A 1 100 ? 32.634 2.800 -30.369 1.00 95.88 100 GLN A O 1
ATOM 821 N N . MET A 1 101 ? 32.871 1.552 -28.523 1.00 95.12 101 MET A N 1
ATOM 822 C CA . MET A 1 101 ? 34.335 1.471 -28.641 1.00 95.12 101 MET A CA 1
ATOM 823 C C . MET A 1 101 ? 34.785 0.860 -29.976 1.00 95.12 101 MET A C 1
ATOM 825 O O . MET A 1 101 ? 35.754 1.320 -30.579 1.00 95.12 101 MET A O 1
ATOM 829 N N . ARG A 1 102 ? 34.086 -0.174 -30.471 1.00 93.00 102 ARG A N 1
ATOM 830 C CA . ARG A 1 102 ? 34.377 -0.752 -31.795 1.00 93.00 102 ARG A CA 1
ATOM 831 C C . ARG A 1 102 ? 34.153 0.263 -32.913 1.00 93.00 102 ARG A C 1
ATOM 833 O O . ARG A 1 102 ? 34.985 0.350 -33.813 1.00 93.00 102 ARG A O 1
ATOM 840 N N . ALA A 1 103 ? 33.060 1.021 -32.865 1.00 92.69 103 ALA A N 1
ATOM 841 C CA . ALA A 1 103 ? 32.757 2.044 -33.860 1.00 92.69 103 ALA A CA 1
ATOM 842 C C . ALA A 1 103 ? 33.790 3.183 -33.842 1.00 92.69 103 ALA A C 1
ATOM 844 O O . ALA A 1 103 ? 34.287 3.574 -34.898 1.00 92.69 103 ALA A O 1
ATOM 845 N N . GLU A 1 104 ? 34.173 3.659 -32.656 1.00 92.25 104 GLU A N 1
ATOM 846 C CA . GLU A 1 104 ? 35.206 4.684 -32.482 1.00 92.25 104 GLU A CA 1
ATOM 847 C C . GLU A 1 104 ? 36.558 4.212 -33.031 1.00 92.25 104 GLU A C 1
ATOM 849 O O . GLU A 1 104 ? 37.180 4.907 -33.833 1.00 92.25 104 GLU A O 1
ATOM 854 N N . MET A 1 105 ? 36.983 2.990 -32.696 1.00 90.94 105 MET A N 1
ATOM 855 C CA . MET A 1 105 ? 38.221 2.402 -33.220 1.00 90.94 105 MET A CA 1
ATOM 856 C C . MET A 1 105 ? 38.210 2.308 -34.753 1.00 90.94 105 MET A C 1
ATOM 858 O O . MET A 1 105 ? 39.196 2.660 -35.400 1.00 90.94 105 MET A O 1
ATOM 862 N N . MET A 1 106 ? 37.089 1.892 -35.350 1.00 87.81 106 MET A N 1
ATOM 863 C CA . MET A 1 106 ? 36.926 1.845 -36.808 1.00 87.81 106 MET A CA 1
ATOM 864 C C . MET A 1 106 ? 36.984 3.240 -37.444 1.00 87.81 106 MET A C 1
ATOM 866 O O . MET A 1 106 ? 37.578 3.399 -38.514 1.00 87.81 106 MET A O 1
ATOM 870 N N . ALA A 1 107 ? 36.421 4.258 -36.790 1.00 86.50 107 ALA A N 1
ATOM 871 C CA . ALA A 1 107 ? 36.496 5.643 -37.246 1.00 86.50 107 ALA A CA 1
ATOM 872 C C . ALA A 1 107 ? 37.939 6.184 -37.202 1.00 86.50 107 ALA A C 1
ATOM 874 O O . ALA A 1 107 ? 38.397 6.777 -38.181 1.00 86.50 107 ALA A O 1
ATOM 875 N N . PHE A 1 108 ? 38.689 5.909 -36.128 1.00 78.62 108 PHE A N 1
ATOM 876 C CA . PHE A 1 108 ? 40.107 6.278 -36.017 1.00 78.62 108 PHE A CA 1
ATOM 877 C C . PHE A 1 108 ? 40.983 5.586 -37.072 1.00 78.62 108 PHE A C 1
ATOM 879 O O . PHE A 1 108 ? 41.831 6.226 -37.697 1.00 78.62 108 PHE A O 1
ATOM 886 N N . VAL A 1 109 ? 40.773 4.287 -37.313 1.00 80.75 109 VAL A N 1
ATOM 887 C CA . VAL A 1 109 ? 41.512 3.526 -38.336 1.00 80.75 109 VAL A CA 1
ATOM 888 C C . VAL A 1 109 ? 41.204 4.050 -39.743 1.00 80.75 109 VAL A C 1
ATOM 890 O O . VAL A 1 109 ? 42.116 4.199 -40.557 1.00 80.75 109 VAL A O 1
ATOM 893 N N . SER A 1 110 ? 39.948 4.414 -40.011 1.00 76.12 110 SER A N 1
ATOM 894 C CA . SER A 1 110 ? 39.531 4.974 -41.303 1.00 76.12 110 SER A CA 1
ATOM 895 C C . SER A 1 110 ? 40.100 6.379 -41.550 1.00 76.12 110 SER A C 1
ATOM 897 O O . SER A 1 110 ? 40.526 6.670 -42.665 1.00 76.12 110 SER A O 1
ATOM 899 N N . GLN A 1 111 ? 40.196 7.236 -40.523 1.00 66.69 111 GLN A N 1
ATOM 900 C CA . GLN A 1 111 ? 40.873 8.539 -40.635 1.00 66.69 111 GLN A CA 1
ATOM 901 C C . GLN A 1 111 ? 42.365 8.394 -40.961 1.00 66.69 111 GLN A C 1
ATOM 903 O O . GLN A 1 111 ? 42.885 9.143 -41.784 1.00 66.69 111 GLN A O 1
ATOM 908 N N . ARG A 1 112 ? 43.051 7.406 -40.370 1.00 56.03 112 ARG A N 1
ATOM 909 C CA . ARG A 1 112 ? 44.459 7.111 -40.690 1.00 56.03 112 ARG A CA 1
ATOM 910 C C . ARG A 1 112 ? 44.650 6.553 -42.100 1.00 56.03 112 ARG A C 1
ATOM 912 O O . ARG A 1 112 ? 45.650 6.869 -42.732 1.00 56.03 112 ARG A O 1
ATOM 919 N N . ALA A 1 113 ? 43.705 5.755 -42.595 1.00 58.44 113 ALA A N 1
ATOM 920 C CA . ALA A 1 113 ? 43.736 5.222 -43.958 1.00 58.44 113 ALA A CA 1
ATOM 921 C C . ALA A 1 113 ? 43.367 6.267 -45.036 1.00 58.44 113 ALA A C 1
ATOM 923 O O . ALA A 1 113 ? 43.684 6.068 -46.204 1.00 58.44 113 ALA A O 1
ATOM 924 N N . SER A 1 114 ? 42.720 7.376 -44.653 1.00 55.00 114 SER A N 1
ATOM 925 C CA . SER A 1 114 ? 42.291 8.465 -45.547 1.00 55.00 114 SER A CA 1
ATOM 926 C C . SER A 1 114 ? 43.316 9.604 -45.697 1.00 55.00 114 SER A C 1
ATOM 928 O O . SER A 1 114 ? 43.037 10.578 -46.403 1.00 55.00 114 SER A O 1
ATOM 930 N N . VAL A 1 115 ? 44.492 9.522 -45.062 1.00 49.06 115 VAL A N 1
ATOM 931 C CA . VAL A 1 115 ? 45.611 10.424 -45.377 1.00 49.06 115 VAL A CA 1
ATOM 932 C C . VAL A 1 115 ? 46.223 9.960 -46.697 1.00 49.06 115 VAL A C 1
ATOM 934 O O . VAL A 1 115 ? 47.061 9.065 -46.737 1.00 49.06 115 VAL A O 1
ATOM 937 N N . ASP A 1 116 ? 45.743 10.553 -47.786 1.00 46.00 116 ASP A N 1
ATOM 938 C CA . ASP A 1 116 ? 46.277 10.388 -49.134 1.00 46.00 116 ASP A CA 1
ATOM 939 C C . ASP A 1 116 ? 47.779 10.767 -49.172 1.00 46.00 116 ASP A C 1
ATOM 941 O O . ASP A 1 116 ? 48.121 11.910 -48.850 1.00 46.00 116 ASP A O 1
AT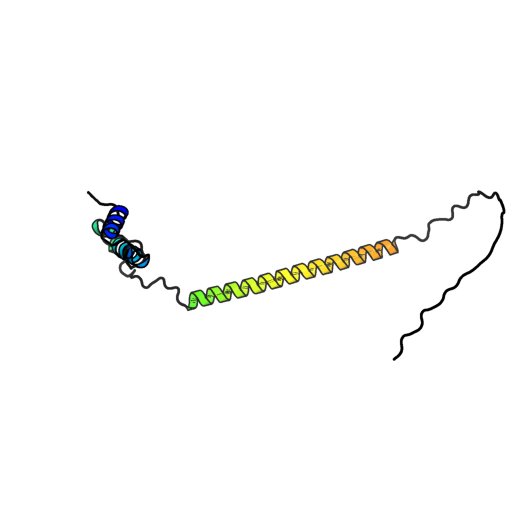OM 945 N N . PRO A 1 117 ? 48.699 9.862 -49.573 1.00 51.62 117 PRO A N 1
ATOM 946 C CA . PRO A 1 117 ? 50.111 10.192 -49.788 1.00 51.62 117 PRO A CA 1
ATOM 947 C C . PRO A 1 117 ? 50.334 11.122 -50.990 1.00 51.62 117 PRO A C 1
ATOM 949 O O . PRO A 1 117 ? 51.458 11.556 -51.231 1.00 51.62 117 PRO A O 1
ATOM 952 N N . ASN A 1 118 ? 49.296 11.410 -51.777 1.00 47.47 118 ASN A N 1
ATOM 953 C CA . ASN A 1 118 ? 49.404 12.060 -53.075 1.00 47.47 118 ASN A CA 1
ATOM 954 C C . ASN A 1 118 ? 49.072 13.560 -53.039 1.00 47.47 118 ASN A C 1
ATOM 956 O O . ASN A 1 118 ? 48.469 14.104 -53.966 1.00 47.47 118 ASN A O 1
ATOM 960 N N . ARG A 1 119 ? 49.503 14.279 -51.991 1.00 46.56 119 ARG A N 1
ATOM 961 C CA . ARG A 1 119 ? 49.517 15.749 -52.040 1.00 46.56 119 ARG A CA 1
ATOM 962 C C . ARG A 1 119 ? 50.761 16.215 -52.794 1.00 46.56 119 ARG A C 1
ATOM 964 O O . ARG A 1 119 ? 51.808 16.500 -52.225 1.00 46.56 119 ARG A O 1
ATOM 971 N N . GLN A 1 120 ? 50.5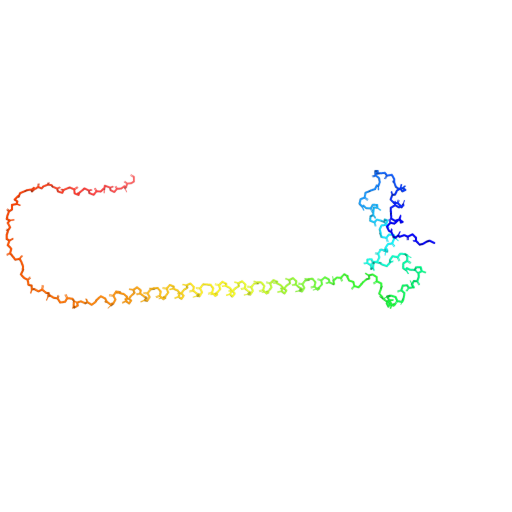74 16.201 -54.106 1.00 44.44 120 GLN A N 1
ATOM 972 C CA . GLN A 1 120 ? 51.416 16.686 -55.188 1.00 44.44 120 GLN A CA 1
ATOM 973 C C . GLN A 1 120 ? 52.378 17.814 -54.798 1.00 44.44 120 GLN A C 1
ATOM 975 O O . GLN A 1 120 ? 51.997 18.848 -54.248 1.00 44.44 120 GLN A O 1
ATOM 980 N N . VAL A 1 121 ? 53.628 17.593 -55.198 1.00 48.84 121 VAL A N 1
ATOM 981 C CA . VAL A 1 121 ? 54.668 18.592 -55.428 1.00 48.84 121 VAL A CA 1
ATOM 982 C C . VAL A 1 121 ? 54.084 19.739 -56.261 1.00 48.84 121 VAL A C 1
ATOM 984 O O . VAL A 1 121 ? 53.815 19.573 -57.448 1.00 48.84 121 VAL A O 1
ATOM 987 N N . LEU A 1 122 ? 53.891 20.904 -55.646 1.00 45.84 122 LEU A N 1
ATOM 988 C CA . LEU A 1 122 ? 53.788 22.177 -56.357 1.00 45.84 122 LEU A CA 1
ATOM 989 C C . LEU A 1 122 ? 55.153 22.847 -56.253 1.00 45.84 122 LEU A C 1
ATOM 991 O O . LEU A 1 122 ? 55.439 23.585 -55.313 1.00 45.84 122 LEU A O 1
ATOM 995 N N . ASP A 1 123 ? 56.011 22.510 -57.209 1.00 44.31 123 ASP A N 1
ATOM 996 C CA . ASP A 1 123 ? 57.244 23.235 -57.464 1.00 44.31 123 ASP A CA 1
ATOM 997 C C . ASP A 1 123 ? 56.899 24.507 -58.251 1.00 44.31 123 ASP A C 1
ATOM 999 O O . ASP A 1 123 ? 56.446 24.437 -59.393 1.00 44.31 123 ASP A O 1
ATOM 1003 N N . ALA A 1 124 ? 57.055 25.667 -57.614 1.00 43.50 124 ALA A N 1
ATOM 1004 C CA . ALA A 1 124 ? 57.175 26.957 -58.285 1.00 43.50 124 ALA A CA 1
ATOM 1005 C C . ALA A 1 124 ? 57.830 27.980 -57.343 1.00 43.50 124 ALA A C 1
ATOM 1007 O O . ALA A 1 124 ? 57.176 28.666 -56.563 1.00 43.50 124 ALA A O 1
ATOM 1008 N N . SER A 1 125 ? 59.157 28.047 -57.447 1.00 52.38 125 SER A N 1
ATOM 1009 C CA . SER A 1 125 ? 60.000 29.243 -57.332 1.00 52.38 125 SER A CA 1
ATOM 1010 C C . SER A 1 125 ? 59.680 30.281 -56.241 1.00 52.38 125 SER A C 1
ATOM 1012 O O . SER A 1 125 ? 58.858 31.177 -56.423 1.00 52.38 125 SER A O 1
ATOM 1014 N N . SER A 1 126 ? 60.515 30.319 -55.205 1.00 47.84 126 SER A N 1
ATOM 1015 C CA . SER A 1 126 ? 61.029 31.599 -54.702 1.00 47.84 126 SER A CA 1
ATOM 1016 C C . SER A 1 126 ? 62.394 31.377 -54.062 1.00 47.84 126 SER A C 1
ATOM 1018 O O . SER A 1 126 ? 62.542 31.208 -52.855 1.00 47.84 126 SER A O 1
ATOM 1020 N N . GLY A 1 127 ? 63.414 31.300 -54.913 1.00 43.94 127 GLY A N 1
ATOM 1021 C CA . GLY A 1 127 ? 64.790 31.447 -54.477 1.00 43.94 127 GLY A CA 1
ATOM 1022 C C . GLY A 1 127 ? 65.153 32.925 -54.477 1.00 43.94 127 GLY A C 1
ATOM 1023 O O . GLY A 1 127 ? 65.245 33.510 -55.547 1.00 43.94 127 GLY A O 1
ATOM 1024 N N . HIS A 1 128 ? 65.437 33.504 -53.310 1.00 40.84 128 HIS A N 1
ATOM 1025 C CA . HIS A 1 128 ? 66.525 34.472 -53.181 1.00 40.84 128 HIS A CA 1
ATOM 1026 C C . HIS A 1 128 ? 67.045 34.570 -51.736 1.00 40.84 128 HIS A C 1
ATOM 1028 O O . HIS A 1 128 ? 66.322 34.836 -50.785 1.00 40.84 128 HIS A O 1
ATOM 1034 N N . ARG A 1 129 ? 68.349 34.288 -51.654 1.00 46.59 129 ARG A N 1
ATOM 1035 C CA . ARG A 1 129 ? 69.320 34.286 -50.550 1.00 46.59 129 ARG A CA 1
ATOM 1036 C C . ARG A 1 129 ? 69.160 35.400 -49.502 1.00 46.59 129 ARG A C 1
ATOM 1038 O O . ARG A 1 129 ? 68.947 36.542 -49.882 1.00 46.59 129 ARG A O 1
ATOM 1045 N N . ALA A 1 130 ? 69.582 35.113 -48.265 1.00 35.72 130 ALA A N 1
ATOM 1046 C CA . ALA A 1 130 ? 70.750 35.780 -47.669 1.00 35.72 130 ALA A CA 1
ATOM 1047 C C . ALA A 1 130 ? 71.292 35.023 -46.441 1.00 35.72 130 ALA A C 1
ATOM 1049 O O . ALA A 1 130 ? 70.565 34.655 -45.529 1.00 35.72 130 ALA A O 1
ATOM 1050 N N . PHE A 1 131 ? 72.604 34.815 -46.488 1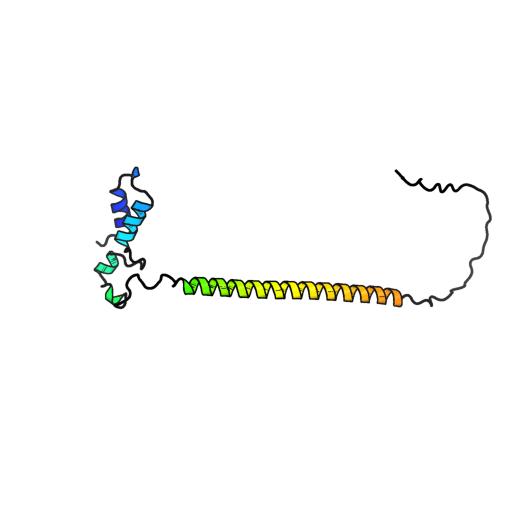.00 38.84 131 PHE A N 1
ATOM 1051 C CA . PHE A 1 131 ? 73.527 34.324 -45.468 1.00 38.84 131 PHE A CA 1
ATOM 1052 C C . PHE A 1 131 ? 73.543 35.182 -44.188 1.00 38.84 131 PHE A C 1
ATOM 1054 O O . PHE A 1 131 ? 73.607 36.406 -44.305 1.00 38.84 131 PHE A O 1
ATOM 1061 N N . ARG A 1 132 ? 73.627 34.535 -43.015 1.00 46.06 132 ARG A N 1
ATOM 1062 C CA . ARG A 1 132 ? 74.511 34.830 -41.853 1.00 46.06 132 ARG A CA 1
ATOM 1063 C C . ARG A 1 132 ? 74.017 34.045 -40.627 1.00 46.06 132 ARG A C 1
ATOM 1065 O O . ARG A 1 132 ? 72.812 33.954 -40.456 1.00 46.06 132 ARG A O 1
ATOM 1072 N N . GLU A 1 133 ? 74.794 33.555 -39.668 1.00 39.88 133 GLU A N 1
ATOM 1073 C CA . GLU A 1 133 ? 76.218 33.253 -39.437 1.00 39.88 133 GLU A CA 1
ATOM 1074 C C . GLU A 1 133 ? 76.291 32.961 -37.920 1.00 39.88 133 GLU A C 1
ATOM 1076 O O . GLU A 1 133 ? 75.843 33.810 -37.156 1.00 39.88 133 GLU A O 1
ATOM 1081 N N . SER A 1 134 ? 76.865 31.808 -37.536 1.00 47.62 134 SER A N 1
ATOM 1082 C CA . SER A 1 134 ? 77.525 31.518 -36.237 1.00 47.62 134 SER A CA 1
ATOM 1083 C C . SER A 1 134 ? 76.671 31.487 -34.951 1.00 47.62 134 SER A C 1
ATOM 1085 O O . SER A 1 134 ? 75.789 32.308 -34.758 1.00 47.62 134 SER A O 1
ATOM 1087 N N . ALA A 1 135 ? 76.891 30.619 -33.963 1.00 39.59 135 ALA A N 1
ATOM 1088 C CA . ALA A 1 135 ? 77.838 29.529 -33.729 1.00 39.59 135 ALA A CA 1
ATOM 1089 C C . ALA A 1 135 ? 77.310 28.709 -32.523 1.00 39.59 135 ALA A C 1
ATOM 1091 O O . ALA A 1 135 ? 76.614 29.276 -31.686 1.00 39.59 135 ALA A O 1
ATOM 1092 N N . GLU A 1 136 ? 77.612 27.404 -32.527 1.00 43.94 136 GLU A N 1
ATOM 1093 C CA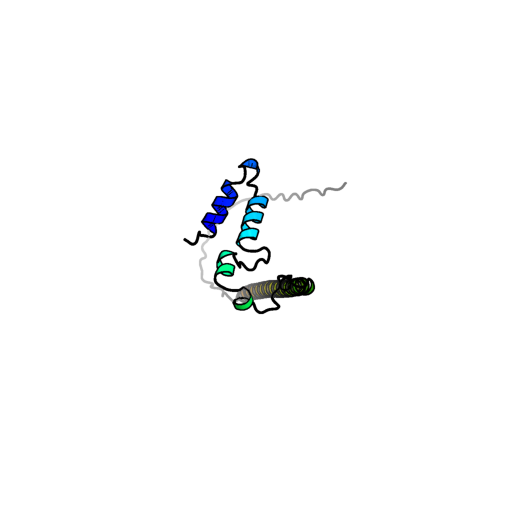 . GLU A 1 136 ? 78.141 26.584 -31.409 1.00 43.94 136 GLU A CA 1
ATOM 1094 C C . GLU A 1 136 ? 77.443 26.692 -30.034 1.00 43.94 136 GLU A C 1
ATOM 1096 O O . GLU A 1 136 ? 77.324 27.761 -29.450 1.00 43.94 136 GLU A O 1
ATOM 1101 N N . ASP A 1 137 ? 76.922 25.585 -29.498 1.00 43.34 137 ASP A N 1
ATOM 1102 C CA . ASP A 1 137 ? 77.538 24.780 -28.405 1.00 43.34 137 ASP A CA 1
ATOM 1103 C C . ASP A 1 137 ? 76.564 24.898 -27.206 1.00 43.34 137 ASP A C 1
ATOM 1105 O O . ASP A 1 137 ? 76.057 25.982 -26.948 1.00 43.34 137 ASP A O 1
ATOM 1109 N N . GLU A 1 138 ? 76.130 23.912 -26.430 1.00 52.03 138 GLU A N 1
ATOM 1110 C CA . GLU A 1 138 ? 76.502 22.525 -26.196 1.00 52.03 138 GLU A CA 1
ATOM 1111 C C . GLU A 1 138 ? 75.246 21.752 -25.752 1.00 52.03 138 GLU A C 1
ATOM 1113 O O . GLU A 1 138 ? 74.321 22.311 -25.155 1.00 52.03 138 GLU A O 1
ATOM 1118 N N . ASP A 1 139 ? 75.245 20.446 -26.000 1.00 59.25 139 ASP A N 1
ATOM 1119 C CA . ASP A 1 139 ? 74.361 19.474 -25.355 1.00 59.25 139 ASP A CA 1
ATOM 1120 C C . ASP A 1 139 ? 75.061 18.918 -24.106 1.00 59.25 139 ASP A C 1
ATOM 1122 O O . ASP A 1 139 ? 76.216 18.498 -24.203 1.00 59.25 139 ASP A O 1
ATOM 1126 N N . PRO A 1 140 ? 74.385 18.837 -22.948 1.00 54.28 140 PRO A N 1
ATOM 1127 C CA . PRO A 1 140 ? 74.735 17.783 -22.012 1.00 54.28 140 PRO A CA 1
ATOM 1128 C C . PRO A 1 140 ? 73.501 16.995 -21.568 1.00 54.28 140 PRO A C 1
ATOM 1130 O O . PRO A 1 140 ? 72.884 17.274 -20.536 1.00 54.28 140 PRO A O 1
ATOM 1133 N N . TYR A 1 141 ? 73.198 15.914 -22.287 1.00 54.09 141 TYR A N 1
ATOM 1134 C CA . TYR A 1 141 ? 72.429 14.812 -21.722 1.00 54.09 141 TYR A CA 1
ATOM 1135 C C . TYR A 1 141 ? 73.268 14.089 -20.655 1.00 54.09 141 TYR A C 1
ATOM 1137 O O . TYR A 1 141 ? 74.244 13.409 -20.967 1.00 54.09 141 TYR A O 1
ATOM 1145 N N . THR A 1 142 ? 72.863 14.199 -19.387 1.00 60.97 142 THR A N 1
ATOM 1146 C CA . THR A 1 142 ? 73.357 13.335 -18.301 1.00 60.97 142 THR A CA 1
ATOM 1147 C C . THR A 1 142 ? 72.231 12.383 -17.882 1.00 60.97 142 THR A C 1
ATOM 1149 O O . THR A 1 142 ? 71.206 12.864 -17.395 1.00 60.97 142 THR A O 1
ATOM 1152 N N . PRO A 1 143 ? 72.354 11.054 -18.059 1.00 64.75 143 PRO A N 1
ATOM 1153 C CA . PRO A 1 143 ? 71.362 10.115 -17.540 1.00 64.75 143 PRO A CA 1
ATOM 1154 C C . PRO A 1 143 ? 71.433 10.017 -16.000 1.00 64.75 143 PRO A C 1
ATOM 1156 O O . PRO A 1 143 ? 72.518 10.156 -15.430 1.00 64.75 143 PRO A O 1
ATOM 1159 N N . PRO A 1 144 ? 70.304 9.767 -15.309 1.00 68.06 144 PRO A N 1
ATOM 1160 C CA . PRO A 1 144 ? 70.284 9.595 -13.857 1.00 68.06 144 PRO A CA 1
ATOM 1161 C C . PRO A 1 144 ? 70.900 8.243 -13.433 1.00 68.06 144 PRO A C 1
ATOM 1163 O O . PRO A 1 144 ? 70.722 7.254 -14.147 1.00 68.06 144 PRO A O 1
ATOM 1166 N N . PRO A 1 145 ? 71.601 8.169 -12.283 1.00 68.75 145 PRO A N 1
ATOM 1167 C CA . PRO A 1 145 ? 72.145 6.917 -11.762 1.00 68.75 145 PRO A CA 1
ATOM 1168 C C . PRO A 1 145 ? 71.052 6.014 -11.169 1.00 68.75 145 PRO A C 1
ATOM 1170 O O . PRO A 1 145 ? 70.094 6.481 -10.556 1.00 68.75 145 PRO A O 1
ATOM 1173 N N . GLU A 1 146 ? 71.227 4.710 -11.372 1.00 56.22 146 GLU A N 1
ATOM 1174 C CA . GLU A 1 146 ? 70.353 3.629 -10.915 1.00 56.22 146 GLU A CA 1
ATOM 1175 C C . GLU A 1 146 ? 70.480 3.405 -9.395 1.00 56.22 146 GLU A C 1
ATOM 1177 O O . GLU A 1 146 ? 71.582 3.223 -8.878 1.00 56.22 146 GLU A O 1
ATOM 1182 N N . ASP A 1 147 ? 69.344 3.380 -8.690 1.00 59.19 147 ASP A N 1
ATOM 1183 C CA . ASP A 1 147 ? 69.230 2.920 -7.300 1.00 59.19 147 ASP A CA 1
ATOM 1184 C C . ASP A 1 147 ? 69.502 1.413 -7.218 1.00 59.19 147 ASP A C 1
ATOM 1186 O O . ASP A 1 147 ? 68.716 0.627 -7.754 1.00 59.19 147 ASP A O 1
ATOM 1190 N N . GLN A 1 148 ? 70.548 0.992 -6.497 1.00 50.84 148 GLN A N 1
ATOM 1191 C CA . GLN A 1 148 ? 70.695 -0.397 -6.045 1.00 50.84 148 GLN A CA 1
ATOM 1192 C C . GLN A 1 148 ? 71.332 -0.494 -4.640 1.00 50.84 148 GLN A C 1
ATOM 1194 O O . GLN A 1 148 ? 72.540 -0.338 -4.491 1.00 50.84 148 GLN A O 1
ATOM 1199 N N . VAL A 1 149 ? 70.455 -0.861 -3.687 1.00 44.22 149 VAL A N 1
ATOM 1200 C CA . VAL A 1 149 ? 70.629 -1.660 -2.443 1.00 44.22 149 VAL A CA 1
ATOM 1201 C C . VAL A 1 149 ? 71.338 -1.037 -1.238 1.00 44.22 149 VAL A C 1
ATOM 1203 O O . VAL A 1 149 ? 72.575 -0.875 -1.254 1.00 44.22 149 VAL A O 1
#

Organism: Camellia sinensis (NCBI:txid4442)

pLDDT: mean 72.72, std 18.7, range [35.72, 96.75]

Secondary structure (DSSP, 8-state):
----HHHHHHHHHHTS-GGG--HHHHHHHHHHHH-TTSS---HHHHHHS-HHHHS-TT--GGG-S--HHHHHHHHHHHHHHHHHHHHHHHHHHHHHHHHHHHHHHHHHHHHHHT--S-------------------------PPPPP--

Foldseek 3Di:
DDDDLVRQLVVQLVVDDPVPSDPVVSVVSVCQQQNPLPPRNGPSVCVVDPPCVVDPPPPGSPPPPPDPVNVVVVVVVVVVVVVVVVVVVVVVVVVVVVVVVVVVVVVVVVVVVPPDPPPDDPDDDDDDDDDDDDDDDDDDDDDDDDDDD